Protein AF-A0A023G9D4-F1 (afdb_monomer_lite)

Secondary structure (DSSP, 8-state):
----------------------PPP-SS-GGG----GGGS--SSTTSTT-TTBHHHHHHHHHTT--HHHHHHHHHHHHHTT----BPP----PPPP--

pLDDT: mean 78.72, std 17.6, range [38.44, 95.69]

Sequence (98 aa):
MQNASMLNGTGDPGSAGKGRKNSPFRRVRPEQVNIDPKLRDNSFEAKAGARGSWGEKAYSVLKNVKGRDFRHEKTKKKRGTYSGGSIDTGVNSIRFDE

Organism: Amblyomma triste (NCBI:txid251400)

InterPro domains:
  IPR007718 Srp40, C-terminal [PF05022] (24-96)
  IPR039191 Nopp140-like [PTHR23216] (14-98)

Structure (mmCIF, N/CA/C/O backbone):
data_AF-A0A023G9D4-F1
#
_entry.id   AF-A0A023G9D4-F1
#
loop_
_atom_site.group_PDB
_atom_site.id
_atom_site.type_symbol
_atom_site.label_atom_id
_atom_site.label_alt_id
_atom_site.label_comp_id
_atom_site.label_asym_id
_atom_site.label_entity_id
_atom_site.label_seq_id
_atom_site.pdbx_PDB_ins_code
_atom_site.Cartn_x
_atom_site.Cartn_y
_atom_site.Cartn_z
_atom_site.occupancy
_atom_site.B_iso_or_equiv
_atom_site.auth_seq_id
_atom_site.auth_comp_id
_atom_site.auth_asym_id
_atom_site.auth_atom_id
_atom_site.pdbx_PDB_model_num
ATOM 1 N N . MET A 1 1 ? -28.456 50.378 39.478 1.00 43.81 1 MET A N 1
ATOM 2 C CA . MET A 1 1 ? -28.040 49.478 38.382 1.00 43.81 1 MET A CA 1
ATOM 3 C C . MET A 1 1 ? -27.684 48.138 38.995 1.00 43.81 1 MET A C 1
ATOM 5 O O . MET A 1 1 ? -26.808 48.084 39.846 1.00 43.81 1 MET A O 1
ATOM 9 N N . GLN A 1 2 ? -28.458 47.110 38.663 1.00 43.22 2 GLN A N 1
ATOM 10 C CA . GLN A 1 2 ? -28.266 45.729 39.105 1.00 43.22 2 GLN A CA 1
ATOM 11 C C . GLN A 1 2 ? -27.204 45.092 38.201 1.00 43.22 2 GLN A C 1
ATOM 13 O O . GLN A 1 2 ? -27.338 45.202 36.989 1.00 43.22 2 GLN A O 1
ATOM 18 N N . ASN A 1 3 ? -26.190 44.426 38.757 1.00 40.19 3 ASN A N 1
ATOM 19 C CA . ASN A 1 3 ? -25.341 43.509 37.994 1.00 40.19 3 ASN A CA 1
ATOM 20 C C . ASN A 1 3 ? -25.373 42.145 38.681 1.00 40.19 3 ASN A C 1
ATOM 22 O O . ASN A 1 3 ? -24.934 41.992 39.819 1.00 40.19 3 ASN A O 1
ATOM 26 N N . ALA A 1 4 ? -25.987 41.195 37.981 1.00 41.72 4 ALA A N 1
ATOM 27 C CA . ALA A 1 4 ? -26.254 39.841 38.423 1.00 41.72 4 ALA A CA 1
ATOM 28 C C . ALA A 1 4 ? -24.962 39.026 38.571 1.00 41.72 4 ALA A C 1
ATOM 30 O O . ALA A 1 4 ? -24.112 38.995 37.681 1.00 41.72 4 ALA A O 1
ATOM 31 N N . SER A 1 5 ? -24.852 38.325 39.694 1.00 44.78 5 SER A N 1
ATOM 32 C CA . SER A 1 5 ? -23.921 37.228 39.924 1.00 44.78 5 SER A CA 1
ATOM 33 C C . SER A 1 5 ? -24.300 36.036 39.038 1.00 44.78 5 SER A C 1
ATOM 35 O O . SER A 1 5 ? -25.392 35.482 39.151 1.00 44.78 5 SER A O 1
ATOM 37 N N . MET A 1 6 ? -23.397 35.625 38.145 1.00 41.75 6 MET A N 1
ATOM 38 C CA . MET A 1 6 ? -23.547 34.369 37.410 1.00 41.75 6 MET A CA 1
ATOM 39 C C . MET A 1 6 ? -23.275 33.188 38.350 1.00 41.75 6 MET A C 1
ATOM 41 O O . MET A 1 6 ? -22.145 32.981 38.790 1.00 41.75 6 MET A O 1
ATOM 45 N N . LEU A 1 7 ? -24.320 32.413 38.650 1.00 45.25 7 LEU A N 1
ATOM 46 C CA . LEU A 1 7 ? -24.201 31.068 39.208 1.00 45.25 7 LEU A CA 1
ATOM 47 C C . LEU A 1 7 ? -23.577 30.138 38.163 1.00 45.25 7 LEU A C 1
ATOM 49 O O . LEU A 1 7 ? -24.107 30.008 37.063 1.00 45.25 7 LEU A O 1
ATOM 53 N N . ASN A 1 8 ? -22.512 29.431 38.539 1.00 42.28 8 ASN A N 1
ATOM 54 C CA . ASN A 1 8 ? -22.051 28.248 37.821 1.00 42.28 8 ASN A CA 1
ATOM 55 C C . ASN A 1 8 ? -21.950 27.062 38.786 1.00 42.28 8 ASN A C 1
ATOM 57 O O . ASN A 1 8 ? -21.107 27.052 39.677 1.00 42.28 8 ASN A O 1
ATOM 61 N N . GLY A 1 9 ? -22.799 26.060 38.538 1.00 39.94 9 GLY A N 1
ATOM 62 C CA . GLY A 1 9 ? -22.561 24.652 38.857 1.00 39.94 9 GLY A CA 1
ATOM 63 C C . GLY A 1 9 ? -22.749 24.228 40.311 1.00 39.94 9 GLY A C 1
ATOM 64 O O . GLY A 1 9 ? -21.796 24.178 41.081 1.00 39.94 9 GLY A O 1
ATOM 65 N N . THR A 1 10 ? -23.958 23.783 40.653 1.00 38.44 10 THR A N 1
ATOM 66 C CA . THR A 1 10 ? -24.216 22.916 41.810 1.00 38.44 10 THR A CA 1
ATOM 67 C C . THR A 1 10 ? -23.537 21.557 41.599 1.00 38.44 10 THR A C 1
ATOM 69 O O . THR A 1 10 ? -24.091 20.668 40.952 1.00 38.44 10 THR A O 1
ATOM 72 N N . GLY A 1 11 ? -22.313 21.408 42.103 1.00 41.94 11 GLY A N 1
ATOM 73 C CA . GLY A 1 11 ? -21.688 20.107 42.331 1.00 41.94 11 GLY A CA 1
ATOM 74 C C . GLY A 1 11 ? -22.074 19.590 43.715 1.00 41.94 11 GLY A C 1
ATOM 75 O O . GLY A 1 11 ? -21.844 20.277 44.706 1.00 41.94 11 GLY A O 1
ATO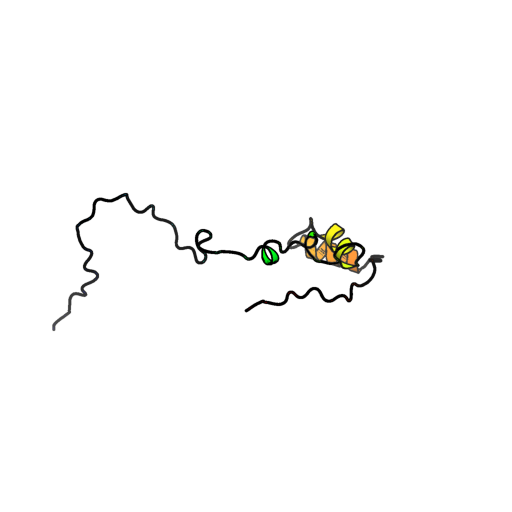M 76 N N . ASP A 1 12 ? -22.673 18.403 43.771 1.00 47.41 12 ASP A N 1
ATOM 77 C CA . ASP A 1 12 ? -23.016 17.696 45.009 1.00 47.41 12 ASP A CA 1
ATOM 78 C C . ASP A 1 12 ? -21.748 17.397 45.849 1.00 47.41 12 ASP A C 1
ATOM 80 O O . ASP A 1 12 ? -20.799 16.798 45.322 1.00 47.41 12 ASP A O 1
ATOM 84 N N . PRO A 1 13 ? -21.663 17.824 47.125 1.00 46.59 13 PRO A N 1
ATOM 85 C CA . PRO A 1 13 ? -20.478 17.637 47.950 1.00 46.59 13 PRO A CA 1
ATOM 86 C C . PRO A 1 13 ? -20.597 16.321 48.728 1.00 46.59 13 PRO A C 1
ATOM 88 O O . PRO A 1 13 ? -20.823 16.328 49.934 1.00 46.59 13 PRO A O 1
ATOM 91 N N . GLY A 1 14 ? -20.485 15.174 48.053 1.00 49.34 14 GLY A N 1
ATOM 92 C CA . GLY A 1 14 ? -20.872 13.936 48.732 1.00 49.34 14 GLY A CA 1
ATOM 93 C C . GLY A 1 14 ? -20.469 12.610 48.107 1.00 49.34 14 GLY A C 1
ATOM 94 O O . GLY A 1 14 ? -21.262 11.681 48.135 1.00 49.34 14 GLY A O 1
ATOM 95 N N . SER A 1 15 ? -19.248 12.444 47.591 1.00 45.53 15 SER A N 1
ATOM 96 C CA . SER A 1 15 ? -18.705 11.082 47.440 1.00 45.53 15 SER A CA 1
ATOM 97 C C . SER A 1 15 ? -17.179 11.057 47.429 1.00 45.53 15 SER A C 1
ATOM 99 O O . SER A 1 15 ? -16.529 11.251 46.399 1.00 45.53 15 SER A O 1
ATOM 101 N N . ALA A 1 16 ? -16.604 10.734 48.587 1.00 50.88 16 ALA A N 1
ATOM 102 C CA . ALA A 1 16 ? -15.230 10.270 48.724 1.00 50.88 16 ALA A CA 1
ATOM 103 C C . ALA A 1 16 ? -15.077 8.903 48.027 1.00 50.88 16 ALA A C 1
ATOM 105 O O . ALA A 1 16 ? -15.199 7.848 48.639 1.00 50.88 16 ALA A O 1
ATOM 106 N N . GLY A 1 17 ? -14.835 8.913 46.717 1.00 50.19 17 GLY A N 1
ATOM 107 C CA . GLY A 1 17 ? -14.671 7.698 45.924 1.00 50.19 17 GLY A CA 1
ATOM 108 C C . GLY A 1 17 ? -13.646 7.900 44.820 1.00 50.19 17 GLY A C 1
ATOM 109 O O . GLY A 1 17 ? -13.987 8.422 43.769 1.00 50.19 17 GLY A O 1
ATOM 110 N N . LYS A 1 18 ? -12.400 7.479 45.089 1.00 55.38 18 LYS A N 1
ATOM 111 C CA . LYS A 1 18 ? -11.256 7.336 44.163 1.00 55.38 18 LYS A CA 1
ATOM 112 C C . LYS A 1 18 ? -11.074 8.505 43.189 1.00 55.38 18 LYS A C 1
ATOM 114 O O . LYS A 1 18 ? -11.719 8.561 42.147 1.00 55.38 18 LYS A O 1
ATOM 119 N N . GLY A 1 19 ? -10.117 9.383 43.506 1.00 54.50 19 GLY A N 1
ATOM 120 C CA . GLY A 1 19 ? -9.698 10.500 42.657 1.00 54.50 19 GLY A CA 1
ATOM 121 C C . GLY A 1 19 ? -9.734 10.132 41.175 1.00 54.50 19 GLY A C 1
ATOM 122 O O . GLY A 1 19 ? -9.018 9.233 40.726 1.00 54.50 19 GLY A O 1
ATOM 123 N N . ARG A 1 20 ? -10.627 10.789 40.427 1.00 65.81 20 ARG A N 1
ATOM 124 C CA . ARG A 1 20 ? -10.711 10.633 38.977 1.00 65.81 20 ARG A CA 1
ATOM 125 C C . ARG A 1 20 ? -9.335 10.986 38.427 1.00 65.81 20 ARG A C 1
ATOM 127 O O . ARG A 1 20 ? -8.938 12.147 38.478 1.00 65.81 20 ARG A O 1
ATOM 134 N N . LYS A 1 21 ? -8.588 9.985 37.949 1.00 72.19 21 LYS A N 1
ATOM 135 C CA . LYS A 1 21 ? -7.326 10.220 37.242 1.00 72.19 21 LYS A CA 1
ATOM 136 C C . LYS A 1 21 ? -7.651 11.178 36.101 1.00 72.19 21 LYS A C 1
ATOM 138 O O . LYS A 1 21 ? -8.440 10.827 35.227 1.00 72.19 21 LYS A O 1
ATOM 143 N N . ASN A 1 22 ? -7.113 12.393 36.161 1.00 79.31 22 ASN A N 1
ATOM 144 C CA . ASN A 1 22 ? -7.332 13.403 35.138 1.00 79.31 22 ASN A CA 1
ATOM 145 C C . ASN A 1 22 ? -6.731 12.882 33.824 1.00 79.31 22 ASN A C 1
ATOM 147 O O . ASN A 1 22 ? -5.518 12.918 33.633 1.00 79.31 22 ASN A O 1
ATOM 151 N N . SER A 1 23 ? -7.567 12.298 32.965 1.00 81.12 23 SER A N 1
ATOM 152 C CA . SER A 1 23 ? -7.155 11.863 31.637 1.00 81.12 23 SER A CA 1
ATOM 153 C C . SER A 1 23 ? -7.440 12.992 30.649 1.00 81.12 23 SER A C 1
ATOM 155 O O . SER A 1 23 ? -8.580 13.467 30.632 1.00 81.12 23 SER A O 1
ATOM 157 N N . PRO A 1 24 ? -6.477 13.379 29.796 1.00 90.00 24 PRO A N 1
ATOM 158 C CA . PRO A 1 24 ? -6.710 14.361 28.744 1.00 90.00 24 PRO A CA 1
ATOM 159 C C . PRO A 1 24 ? -7.927 14.002 27.887 1.00 90.00 24 PRO A C 1
ATOM 161 O O . PRO A 1 24 ? -8.246 12.820 27.709 1.00 90.00 24 PRO A O 1
ATOM 164 N N . PHE A 1 25 ? -8.591 15.016 27.327 1.00 89.69 25 PHE A N 1
ATOM 165 C CA . PHE A 1 25 ? -9.663 14.784 26.364 1.00 89.69 25 PHE A CA 1
ATOM 166 C C . PHE A 1 25 ? -9.138 13.949 25.189 1.00 89.69 25 PHE A C 1
ATOM 168 O O . PHE A 1 25 ? -8.141 14.291 24.552 1.00 89.69 25 PHE A O 1
ATOM 175 N N . ARG A 1 26 ? -9.834 12.848 24.902 1.00 91.00 26 ARG A N 1
ATOM 176 C CA . ARG A 1 26 ? -9.549 11.943 23.788 1.00 91.00 26 ARG A CA 1
ATOM 177 C C . ARG A 1 26 ? -10.777 11.896 22.885 1.00 91.00 26 ARG A C 1
ATOM 179 O O . ARG A 1 26 ? -11.864 11.587 23.365 1.00 91.00 26 ARG A O 1
ATOM 186 N N . ARG A 1 27 ? -10.596 12.172 21.586 1.00 91.31 27 ARG A N 1
ATOM 187 C CA . ARG A 1 27 ? -11.670 12.064 20.575 1.00 91.31 27 ARG A CA 1
ATOM 188 C C . ARG A 1 27 ? -12.159 10.626 20.403 1.00 91.31 27 ARG A C 1
ATOM 190 O O . ARG A 1 27 ? -13.344 10.406 20.209 1.00 91.31 27 ARG A O 1
ATOM 197 N N . VAL A 1 28 ? -11.238 9.667 20.485 1.00 90.25 28 VAL A N 1
ATOM 198 C CA . VAL A 1 28 ? -11.514 8.233 20.366 1.00 90.25 28 VAL A CA 1
ATOM 199 C C . VAL A 1 28 ? -11.114 7.559 21.671 1.00 90.25 28 VAL A C 1
ATOM 201 O O . VAL A 1 28 ? -10.008 7.774 22.172 1.00 90.25 28 VAL A O 1
ATOM 204 N N . ARG A 1 29 ? -12.019 6.753 22.226 1.00 90.56 29 ARG A N 1
ATOM 205 C CA . ARG A 1 29 ? -11.781 5.942 23.423 1.00 90.56 29 ARG A CA 1
ATOM 206 C C . ARG A 1 29 ? -11.551 4.494 22.981 1.00 90.56 29 ARG A C 1
ATOM 208 O O . ARG A 1 29 ? -12.540 3.834 22.676 1.00 90.56 29 ARG A O 1
ATOM 215 N N . PRO A 1 30 ? -10.300 4.001 22.890 1.00 87.44 30 PRO A N 1
ATOM 216 C CA . PRO A 1 30 ? -10.022 2.656 22.373 1.00 87.44 30 PRO A CA 1
ATOM 217 C C . PRO A 1 30 ? -10.758 1.555 23.147 1.00 87.44 30 PRO A C 1
ATOM 219 O O . PRO A 1 30 ? -11.157 0.558 22.565 1.00 87.44 30 PRO A O 1
ATOM 222 N N . GLU A 1 31 ? -11.013 1.775 24.435 1.00 88.12 31 GLU A N 1
ATOM 223 C CA . GLU A 1 31 ? -11.796 0.900 25.307 1.00 88.12 31 GLU A CA 1
ATOM 224 C C . GLU A 1 31 ? -13.273 0.721 24.899 1.00 88.12 31 GLU A C 1
ATOM 226 O O . GLU A 1 31 ? -13.916 -0.220 25.350 1.00 88.12 31 GLU A O 1
ATOM 231 N N . GLN A 1 32 ? -13.826 1.614 24.079 1.00 87.25 32 GLN A N 1
ATOM 232 C CA . GLN A 1 32 ? -15.243 1.621 23.690 1.00 87.25 32 GLN A CA 1
ATOM 233 C C . GLN A 1 32 ? -15.460 1.312 22.203 1.00 87.25 32 GLN A C 1
ATOM 235 O O . GLN A 1 32 ? -16.597 1.320 21.740 1.00 87.25 32 GLN A O 1
ATOM 240 N N . VAL A 1 33 ? -14.391 1.055 21.442 1.00 87.56 33 VAL A N 1
ATOM 241 C CA . VAL A 1 33 ? -14.469 0.804 19.999 1.00 87.56 33 VAL A CA 1
ATOM 242 C C . VAL A 1 33 ? -14.282 -0.685 19.736 1.00 87.56 33 VAL A C 1
ATOM 244 O O . VAL A 1 33 ? -13.190 -1.218 19.914 1.00 87.56 33 VAL A O 1
ATOM 247 N N . ASN A 1 34 ? -15.340 -1.349 19.271 1.00 89.19 34 ASN A N 1
ATOM 248 C CA . ASN A 1 34 ? -15.240 -2.692 18.711 1.00 89.19 34 ASN A CA 1
ATOM 249 C C . ASN A 1 34 ? -14.952 -2.597 17.205 1.00 89.19 34 ASN A C 1
ATOM 251 O O . ASN A 1 34 ? -15.662 -1.890 16.49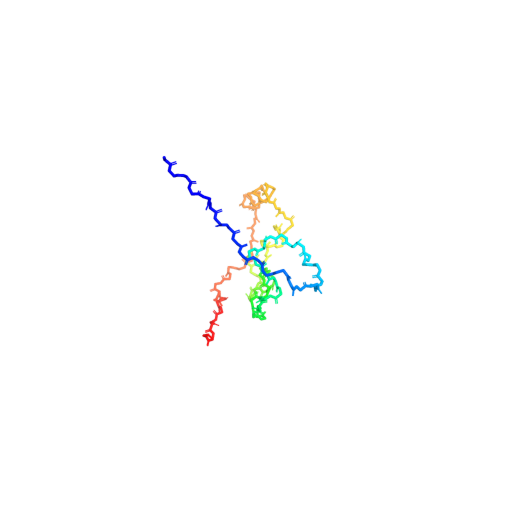2 1.00 89.19 34 ASN A O 1
ATOM 255 N N . ILE A 1 35 ? -13.918 -3.292 16.726 1.00 87.56 35 ILE A N 1
ATOM 256 C CA . ILE A 1 35 ? -13.516 -3.298 15.310 1.00 87.56 35 ILE A CA 1
ATOM 257 C C . ILE A 1 35 ? -13.783 -4.693 14.750 1.00 87.56 35 ILE A C 1
ATOM 259 O O . ILE A 1 35 ? -13.260 -5.673 15.286 1.00 87.56 35 ILE A O 1
ATOM 263 N N . ASP A 1 36 ? -14.559 -4.775 13.667 1.00 88.94 36 ASP A N 1
ATOM 264 C CA . ASP A 1 36 ? -14.772 -6.025 12.930 1.00 88.94 36 ASP A CA 1
ATOM 265 C C . ASP A 1 36 ? -13.409 -6.640 12.551 1.00 88.94 36 ASP A C 1
ATOM 267 O O . ASP A 1 36 ? -12.581 -5.936 11.962 1.00 88.94 36 ASP A O 1
ATOM 271 N N . PRO A 1 37 ? -13.155 -7.929 12.857 1.00 88.38 37 PRO A N 1
ATOM 272 C CA . PRO A 1 37 ? -11.962 -8.654 12.428 1.00 88.38 37 PRO A CA 1
ATOM 273 C C . PRO A 1 37 ? -11.535 -8.412 10.974 1.00 88.38 37 PRO A C 1
ATOM 275 O O . PRO A 1 37 ? -10.337 -8.288 10.720 1.00 88.38 37 PRO A O 1
ATOM 278 N N . LYS A 1 38 ? -12.487 -8.281 10.041 1.00 86.31 38 LYS A N 1
ATOM 279 C CA . LYS A 1 38 ? -12.232 -8.031 8.612 1.00 86.31 38 LYS A CA 1
ATOM 280 C C . LYS A 1 38 ? -11.567 -6.673 8.346 1.00 86.31 38 LYS A C 1
ATOM 282 O O . LYS A 1 38 ? -10.876 -6.518 7.347 1.00 86.31 38 LYS A O 1
ATOM 287 N N . LEU A 1 39 ? -11.771 -5.696 9.231 1.00 86.94 39 LEU A N 1
ATOM 288 C CA . LEU A 1 39 ? -11.319 -4.303 9.099 1.00 86.94 39 LEU A CA 1
ATOM 289 C C . LEU A 1 39 ? -10.082 -3.980 9.944 1.00 86.94 39 LEU A C 1
ATOM 291 O O . LEU A 1 39 ? -9.660 -2.826 10.024 1.00 86.94 39 LEU A O 1
ATOM 295 N N . ARG A 1 40 ? -9.522 -4.976 10.635 1.00 89.56 40 ARG A N 1
ATOM 296 C CA . ARG A 1 40 ? -8.457 -4.746 11.619 1.00 89.56 40 ARG A CA 1
ATOM 297 C C . ARG A 1 40 ? -7.117 -4.382 11.000 1.00 89.56 40 ARG A C 1
ATOM 299 O O . ARG A 1 40 ? -6.343 -3.688 11.657 1.00 89.56 40 ARG A O 1
ATOM 306 N N . ASP A 1 41 ? -6.835 -4.865 9.794 1.00 91.25 41 ASP A N 1
ATOM 307 C CA . ASP A 1 41 ? -5.544 -4.674 9.142 1.00 91.25 41 ASP A CA 1
ATOM 308 C C . ASP A 1 41 ? -5.686 -3.911 7.819 1.00 91.25 41 ASP A C 1
ATOM 310 O O . ASP A 1 41 ? -6.362 -4.351 6.896 1.00 91.25 41 ASP A O 1
ATOM 314 N N . ASN A 1 42 ? -5.009 -2.763 7.743 1.00 89.69 42 ASN A N 1
ATOM 315 C CA . ASN A 1 42 ? -4.924 -1.915 6.551 1.00 89.69 42 ASN A CA 1
ATOM 316 C C . ASN A 1 42 ? -3.577 -2.074 5.822 1.00 89.69 42 ASN A C 1
ATOM 318 O O . ASN A 1 42 ? -3.224 -1.251 4.971 1.00 89.69 42 ASN A O 1
ATOM 322 N N . SER A 1 43 ? -2.769 -3.068 6.195 1.00 90.88 43 SER A N 1
ATOM 323 C CA . SER A 1 43 ? -1.509 -3.366 5.529 1.00 90.88 43 SER A CA 1
ATOM 324 C C . SER A 1 43 ? -1.739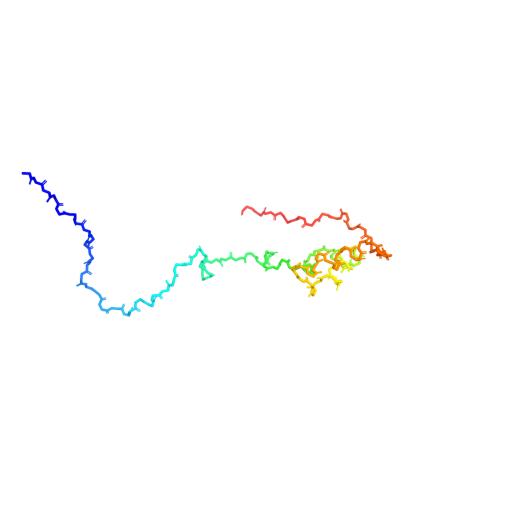 -3.775 4.072 1.00 90.88 43 SER A C 1
ATOM 326 O O . SER A 1 43 ? -2.781 -4.311 3.695 1.00 90.88 43 SER A O 1
ATOM 328 N N . PHE A 1 44 ? -0.733 -3.540 3.225 1.00 89.50 44 PHE A N 1
ATOM 329 C CA . PHE A 1 44 ? -0.770 -4.049 1.853 1.00 89.50 44 PHE A CA 1
ATOM 330 C C . PHE A 1 44 ? -0.798 -5.586 1.825 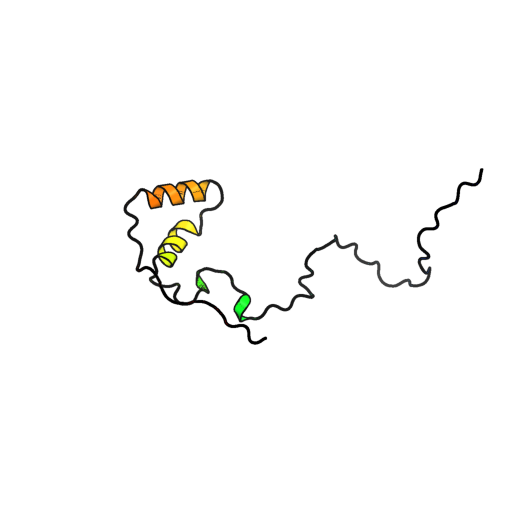1.00 89.50 44 PHE A C 1
ATOM 332 O O . PHE A 1 44 ? -1.411 -6.170 0.940 1.00 89.50 44 PHE A O 1
ATOM 339 N N . GLU A 1 45 ? -0.148 -6.234 2.794 1.00 89.12 45 GLU A N 1
ATOM 340 C CA . GLU A 1 45 ? -0.025 -7.693 2.876 1.00 89.12 45 GLU A CA 1
ATOM 341 C C . GLU A 1 45 ? -1.366 -8.372 3.181 1.00 89.12 45 GLU A C 1
ATOM 343 O O . GLU A 1 45 ? -1.627 -9.456 2.664 1.00 89.12 45 GLU A O 1
ATOM 348 N N . ALA A 1 46 ? -2.247 -7.712 3.940 1.00 89.25 46 ALA A N 1
ATOM 349 C CA . ALA A 1 46 ? -3.606 -8.184 4.197 1.00 89.25 46 ALA A CA 1
ATOM 350 C C . ALA A 1 46 ? -4.558 -8.034 3.000 1.00 89.25 46 ALA A C 1
ATOM 352 O O . ALA A 1 46 ? -5.653 -8.600 3.011 1.00 89.25 46 ALA A O 1
ATOM 353 N N . LYS A 1 47 ? -4.173 -7.295 1.950 1.00 87.00 47 LYS A N 1
ATOM 354 C CA . LYS A 1 47 ? -5.003 -7.141 0.751 1.00 87.00 47 LYS A CA 1
ATOM 355 C C . LYS A 1 47 ? -5.111 -8.483 0.013 1.00 87.00 47 LYS A C 1
ATOM 357 O O . LYS A 1 47 ? -4.106 -9.096 -0.353 1.00 87.00 47 LYS A O 1
ATOM 362 N N . ALA A 1 48 ? -6.336 -8.902 -0.301 1.00 81.50 48 ALA A N 1
ATOM 363 C CA . ALA A 1 48 ? -6.558 -10.032 -1.198 1.00 81.50 48 ALA A CA 1
ATOM 364 C C . ALA A 1 48 ? -5.889 -9.781 -2.567 1.00 81.50 48 ALA A C 1
ATOM 366 O O . ALA A 1 48 ? -5.855 -8.657 -3.075 1.00 81.50 48 ALA A O 1
ATOM 367 N N . GLY A 1 49 ? -5.264 -10.818 -3.132 1.00 80.12 49 GLY A N 1
ATOM 368 C CA . GLY A 1 49 ? -4.537 -10.696 -4.402 1.00 80.12 49 GLY A CA 1
ATOM 369 C C . GLY A 1 49 ? -3.299 -9.788 -4.348 1.00 80.12 49 GLY A C 1
ATOM 370 O O . GLY A 1 49 ? -2.823 -9.343 -5.390 1.00 80.12 49 GLY A O 1
ATOM 371 N N . ALA A 1 50 ? -2.758 -9.491 -3.158 1.00 79.00 50 ALA A N 1
ATOM 372 C CA . ALA A 1 50 ? -1.564 -8.658 -3.024 1.00 79.00 50 ALA A CA 1
ATOM 373 C C . ALA A 1 50 ? -0.371 -9.212 -3.814 1.00 79.00 50 ALA A C 1
ATOM 375 O O . ALA A 1 50 ? 0.359 -8.432 -4.422 1.00 79.00 50 ALA A O 1
ATOM 376 N N . ARG A 1 51 ? -0.191 -10.538 -3.836 1.00 84.75 51 ARG A N 1
ATOM 377 C CA . ARG A 1 51 ? 1.010 -11.204 -4.363 1.00 84.75 51 ARG A CA 1
ATOM 378 C C . ARG A 1 51 ? 1.078 -11.236 -5.888 1.00 84.75 51 ARG A C 1
ATOM 380 O O . ARG A 1 51 ? 0.068 -11.402 -6.560 1.00 84.75 51 ARG A O 1
ATOM 387 N N . GLY A 1 52 ? 2.282 -11.098 -6.437 1.00 83.19 52 GLY A N 1
ATOM 388 C CA . GLY A 1 52 ? 2.570 -11.129 -7.876 1.00 83.19 52 GLY A CA 1
ATOM 389 C C . GLY A 1 52 ? 2.120 -9.883 -8.645 1.00 83.19 52 GLY A C 1
ATOM 390 O O . GLY A 1 52 ? 2.456 -9.724 -9.820 1.00 83.19 52 GLY A O 1
ATOM 391 N N . SER A 1 53 ? 1.390 -8.977 -7.992 1.00 87.25 53 SER A N 1
ATOM 392 C CA . SER A 1 53 ? 0.866 -7.768 -8.613 1.00 87.25 53 SER A CA 1
ATOM 393 C C . SER A 1 53 ? 1.939 -6.688 -8.784 1.00 87.25 53 SER A C 1
ATOM 395 O O . SER A 1 53 ? 2.944 -6.626 -8.069 1.00 87.25 53 SER A O 1
ATOM 397 N N . TRP A 1 54 ? 1.680 -5.745 -9.691 1.00 87.75 54 TRP A N 1
ATOM 398 C CA . TRP A 1 54 ? 2.421 -4.486 -9.787 1.00 87.75 54 TRP A CA 1
ATOM 399 C C . TRP A 1 54 ? 2.517 -3.774 -8.423 1.00 87.75 54 TRP A C 1
ATOM 401 O O . TRP A 1 54 ? 3.559 -3.214 -8.076 1.00 87.75 54 TRP A O 1
ATOM 411 N N . GLY A 1 55 ? 1.448 -3.845 -7.620 1.00 89.25 55 GLY A N 1
ATOM 412 C CA . GLY A 1 55 ? 1.385 -3.276 -6.276 1.00 89.25 55 GLY A CA 1
ATOM 413 C C . GLY A 1 55 ? 2.382 -3.899 -5.295 1.00 89.25 55 GLY A C 1
ATOM 414 O O . GLY A 1 55 ? 3.015 -3.161 -4.545 1.00 89.25 55 GLY A O 1
ATOM 415 N N . GLU A 1 56 ? 2.598 -5.219 -5.338 1.00 90.94 56 GLU A N 1
ATOM 416 C CA . GLU A 1 56 ? 3.523 -5.924 -4.428 1.00 90.94 56 GLU A CA 1
ATOM 417 C C . GLU A 1 56 ? 4.954 -5.437 -4.589 1.00 90.94 56 GLU A C 1
ATOM 419 O O . GLU A 1 56 ? 5.662 -5.138 -3.620 1.00 90.94 56 GLU A O 1
ATOM 424 N N . LYS A 1 57 ? 5.381 -5.326 -5.846 1.00 89.38 57 LYS A N 1
ATOM 425 C CA . LYS A 1 57 ? 6.730 -4.884 -6.167 1.00 89.38 57 LYS A CA 1
ATOM 426 C C . LYS A 1 57 ? 6.904 -3.413 -5.800 1.00 89.38 57 LYS A C 1
ATOM 428 O O . LYS A 1 57 ? 7.991 -3.016 -5.389 1.00 89.38 57 LYS A O 1
ATOM 433 N N . ALA A 1 58 ? 5.858 -2.597 -5.928 1.00 90.75 58 ALA A N 1
ATOM 434 C CA . ALA A 1 58 ? 5.896 -1.199 -5.510 1.00 90.75 58 ALA A CA 1
ATOM 435 C C . ALA A 1 58 ? 5.985 -1.086 -3.980 1.00 90.75 58 ALA A C 1
ATOM 437 O O . ALA A 1 58 ? 6.826 -0.344 -3.470 1.00 90.75 58 ALA A O 1
ATOM 438 N N . TYR A 1 59 ? 5.183 -1.871 -3.256 1.00 92.25 59 TYR A N 1
ATOM 439 C CA . TYR A 1 59 ? 5.207 -1.952 -1.798 1.00 92.25 59 TYR A CA 1
ATOM 440 C C . TYR A 1 59 ? 6.588 -2.369 -1.288 1.00 92.25 59 TYR A C 1
ATOM 442 O O . TYR A 1 59 ? 7.184 -1.657 -0.486 1.00 92.25 59 TYR A O 1
ATOM 450 N N . SER A 1 60 ? 7.158 -3.448 -1.823 1.00 90.75 60 SER A N 1
ATOM 451 C CA . SER A 1 60 ? 8.484 -3.944 -1.430 1.00 90.75 60 SER A CA 1
ATOM 452 C C . SER A 1 60 ? 9.588 -2.889 -1.549 1.00 90.75 60 SER A C 1
ATOM 454 O O . SER A 1 60 ? 10.471 -2.823 -0.698 1.00 90.75 60 SER A O 1
ATOM 456 N N . VAL A 1 61 ? 9.526 -2.039 -2.580 1.00 90.38 61 VAL A N 1
ATOM 457 C CA . VAL A 1 61 ? 10.526 -0.989 -2.826 1.00 90.38 61 VAL A CA 1
ATOM 458 C C . VAL A 1 61 ? 10.306 0.236 -1.940 1.00 90.38 61 VAL A C 1
ATOM 460 O O . VAL A 1 61 ? 11.272 0.844 -1.486 1.00 90.38 61 VAL A O 1
ATOM 463 N N . LEU A 1 62 ? 9.052 0.626 -1.707 1.00 92.50 62 LEU A N 1
ATOM 464 C CA . LEU A 1 62 ? 8.728 1.909 -1.083 1.00 92.50 62 LEU A CA 1
ATOM 465 C C . LEU A 1 62 ? 8.346 1.810 0.400 1.00 92.50 62 LEU A C 1
ATOM 467 O O . LEU A 1 62 ? 8.329 2.840 1.069 1.00 92.50 62 LEU A O 1
ATOM 471 N N . LYS A 1 63 ? 8.078 0.612 0.943 1.00 93.38 63 LYS A N 1
ATOM 4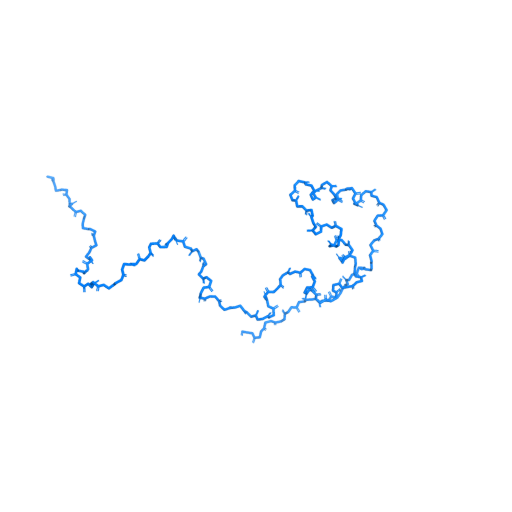72 C CA . LYS A 1 63 ? 7.562 0.429 2.317 1.00 93.38 63 LYS A CA 1
ATOM 473 C C . LYS A 1 63 ? 8.438 1.043 3.410 1.00 93.38 63 LYS A C 1
ATOM 475 O O . LYS A 1 63 ? 7.925 1.499 4.429 1.00 93.38 63 LYS A O 1
ATOM 480 N N . ASN A 1 64 ? 9.750 1.084 3.187 1.00 94.69 64 ASN A N 1
ATOM 481 C CA . ASN A 1 64 ? 10.718 1.579 4.166 1.00 94.69 64 ASN A CA 1
ATOM 482 C C . ASN A 1 64 ? 10.981 3.089 4.048 1.00 94.69 64 ASN A C 1
ATOM 484 O O . ASN A 1 64 ? 11.677 3.651 4.889 1.00 94.69 64 ASN A O 1
ATOM 488 N N . VAL A 1 65 ? 10.443 3.756 3.022 1.00 95.69 65 VAL A N 1
ATOM 489 C CA . VAL A 1 65 ? 10.728 5.164 2.729 1.00 95.69 65 VAL A CA 1
ATOM 490 C C . VAL A 1 65 ? 9.513 6.016 3.081 1.00 95.69 65 VAL A C 1
ATOM 492 O O . VAL A 1 65 ? 8.379 5.663 2.767 1.00 95.69 65 VAL A O 1
ATOM 495 N N . LYS A 1 66 ? 9.725 7.157 3.744 1.00 94.56 66 LYS A N 1
ATOM 496 C CA . LYS A 1 66 ? 8.644 8.041 4.211 1.00 94.56 66 LYS A CA 1
ATOM 497 C C . LYS A 1 66 ? 8.959 9.508 3.908 1.00 94.56 66 LYS A C 1
ATOM 499 O O . LYS A 1 66 ? 10.091 9.871 3.603 1.00 94.56 66 LYS A O 1
ATOM 504 N N . GLY A 1 67 ? 7.940 10.367 3.965 1.00 95.31 67 GLY A N 1
ATOM 505 C CA . GLY A 1 67 ? 8.107 11.823 3.897 1.00 95.31 67 GLY A CA 1
ATOM 506 C C . GLY A 1 67 ? 8.783 12.336 2.617 1.00 95.31 67 GLY A C 1
ATOM 507 O O . GLY A 1 67 ? 8.367 12.013 1.502 1.00 95.31 67 GLY A O 1
ATOM 508 N N . ARG A 1 68 ? 9.807 13.189 2.771 1.00 94.62 68 ARG A N 1
ATOM 509 C CA . ARG A 1 68 ? 10.544 13.798 1.646 1.00 94.62 68 ARG A CA 1
ATOM 510 C C . ARG A 1 68 ? 11.212 12.740 0.771 1.00 94.62 68 ARG A C 1
ATOM 512 O O . ARG A 1 68 ? 11.097 12.821 -0.452 1.00 94.62 68 ARG A O 1
ATOM 519 N N . ASP A 1 69 ? 11.834 11.748 1.395 1.00 95.00 69 ASP A N 1
ATOM 520 C CA . ASP A 1 69 ? 12.591 10.708 0.701 1.00 95.00 69 ASP A CA 1
ATOM 521 C C . ASP A 1 69 ? 11.676 9.807 -0.119 1.00 95.00 69 ASP A C 1
ATOM 523 O O . ASP A 1 69 ? 12.046 9.389 -1.212 1.00 95.00 69 ASP A O 1
ATOM 527 N N . PHE A 1 70 ? 10.429 9.607 0.324 1.00 95.19 70 PHE A N 1
ATOM 528 C CA . PHE A 1 70 ? 9.447 8.839 -0.443 1.00 95.19 70 PHE A CA 1
ATOM 529 C C . PHE A 1 70 ? 9.194 9.474 -1.811 1.00 95.19 70 PHE A C 1
ATOM 531 O O . PHE A 1 70 ? 9.113 8.782 -2.825 1.00 95.19 70 PHE A O 1
ATOM 538 N N . ARG A 1 71 ? 9.102 10.809 -1.870 1.00 93.88 71 ARG A N 1
ATOM 539 C CA . ARG A 1 71 ? 8.904 11.531 -3.134 1.00 93.88 71 ARG A CA 1
ATOM 540 C C . ARG A 1 71 ? 10.094 11.339 -4.073 1.00 93.88 71 ARG A C 1
ATOM 542 O O . ARG A 1 71 ? 9.885 11.139 -5.273 1.00 93.88 71 ARG A O 1
ATOM 549 N N . HIS A 1 72 ? 11.308 11.389 -3.533 1.00 94.12 72 HIS A N 1
ATOM 550 C CA . HIS A 1 72 ? 12.544 11.207 -4.292 1.00 94.12 72 HIS A CA 1
ATOM 551 C C . HIS A 1 72 ? 12.674 9.781 -4.813 1.00 94.12 72 HIS A C 1
ATOM 553 O O . HIS A 1 72 ? 12.807 9.593 -6.022 1.00 94.12 72 HIS A O 1
ATOM 559 N N . GLU A 1 73 ? 12.527 8.785 -3.940 1.00 93.56 73 GLU A N 1
ATOM 560 C CA . GLU A 1 73 ? 12.579 7.369 -4.309 1.00 93.56 73 GLU A CA 1
ATOM 561 C C . GLU A 1 73 ? 11.492 7.017 -5.325 1.00 93.56 73 GLU A C 1
ATOM 563 O O . GLU A 1 73 ? 11.800 6.464 -6.380 1.00 93.56 73 GLU A O 1
ATOM 568 N N . LYS A 1 74 ? 10.241 7.451 -5.115 1.00 92.19 74 LYS A N 1
ATOM 569 C CA . LYS A 1 74 ? 9.166 7.266 -6.104 1.00 92.19 74 LYS A CA 1
ATOM 570 C C . LYS A 1 74 ? 9.545 7.851 -7.467 1.00 92.19 74 LYS A C 1
ATOM 572 O O . LYS A 1 74 ? 9.339 7.206 -8.492 1.00 92.19 74 LYS A O 1
ATOM 577 N N . THR A 1 75 ? 10.090 9.067 -7.498 1.00 91.00 75 THR A N 1
ATOM 578 C CA . THR A 1 75 ? 10.457 9.742 -8.755 1.00 91.00 75 THR A CA 1
ATOM 579 C C . THR A 1 75 ? 11.613 9.032 -9.454 1.00 91.00 75 THR A C 1
ATOM 581 O O . THR A 1 75 ? 11.561 8.838 -10.668 1.00 91.00 75 THR A O 1
ATOM 584 N N . LYS A 1 76 ? 12.619 8.583 -8.696 1.00 90.56 76 LYS A N 1
ATOM 585 C CA . LYS A 1 76 ? 13.756 7.811 -9.206 1.00 90.56 76 LYS A CA 1
ATOM 586 C C . LYS A 1 76 ? 13.300 6.484 -9.809 1.00 90.56 76 LYS A C 1
ATOM 588 O O . LYS A 1 76 ? 13.683 6.163 -10.929 1.00 90.56 76 LYS A O 1
ATOM 593 N N . LYS A 1 77 ? 12.432 5.745 -9.112 1.00 88.19 77 LYS A N 1
ATOM 594 C CA . LYS A 1 77 ? 11.888 4.465 -9.594 1.00 88.19 77 LYS A CA 1
ATOM 595 C C . LYS A 1 77 ? 10.950 4.646 -10.789 1.00 88.19 77 LYS A C 1
ATOM 597 O O . LYS A 1 77 ? 11.017 3.842 -11.707 1.00 88.19 77 LYS A O 1
ATOM 602 N N . LYS A 1 78 ? 10.159 5.729 -10.837 1.00 85.88 78 LYS A N 1
ATOM 603 C CA . LYS A 1 78 ? 9.328 6.084 -12.005 1.00 85.88 78 LYS A CA 1
ATOM 604 C C . LYS A 1 78 ? 10.165 6.388 -13.256 1.00 85.88 78 LYS A C 1
ATOM 606 O O . LYS A 1 78 ? 9.730 6.068 -14.352 1.00 85.88 78 LYS A O 1
ATOM 611 N N . ARG A 1 79 ? 11.313 7.063 -13.108 1.00 84.19 79 ARG A N 1
ATOM 612 C CA . ARG A 1 79 ? 12.167 7.499 -14.233 1.00 84.19 79 ARG A CA 1
ATOM 613 C C . ARG A 1 79 ? 13.118 6.415 -14.767 1.00 84.19 79 ARG A C 1
ATOM 615 O O . ARG A 1 79 ? 13.721 6.638 -15.807 1.00 84.19 79 ARG A O 1
ATOM 622 N N . GLY A 1 80 ? 13.287 5.294 -14.063 1.00 74.25 80 GLY A N 1
ATOM 623 C CA . GLY A 1 80 ? 14.128 4.168 -14.495 1.00 74.25 80 GLY A CA 1
ATOM 624 C C . GLY A 1 80 ? 13.332 2.998 -15.089 1.00 74.25 80 GLY A C 1
ATOM 625 O O . GLY A 1 80 ? 12.125 3.091 -15.289 1.00 74.25 80 GLY A O 1
ATOM 626 N N . THR A 1 81 ? 14.002 1.863 -15.311 1.00 67.19 81 THR A N 1
ATOM 627 C CA . THR A 1 81 ? 13.451 0.596 -15.843 1.00 67.19 81 THR A CA 1
ATOM 628 C C . THR A 1 81 ? 12.588 -0.160 -14.825 1.00 67.19 81 THR A C 1
ATOM 630 O O . THR A 1 81 ? 12.769 -1.356 -14.600 1.00 67.19 81 THR A O 1
ATOM 633 N N . TYR A 1 82 ? 11.679 0.519 -14.126 1.00 71.25 82 TYR A N 1
ATOM 634 C CA . TYR A 1 82 ? 10.750 -0.182 -13.249 1.00 71.25 82 TYR A CA 1
ATOM 635 C C . TYR A 1 82 ? 9.711 -0.935 -14.090 1.00 71.25 82 TYR A C 1
ATOM 637 O O . TYR A 1 82 ? 8.658 -0.410 -14.438 1.00 71.25 82 TYR A O 1
ATOM 645 N N . SER A 1 83 ? 10.029 -2.183 -14.422 1.00 68.69 83 SER A N 1
ATOM 646 C CA . SER A 1 83 ? 9.106 -3.178 -14.958 1.00 68.69 83 SER A CA 1
ATOM 647 C C . SER A 1 83 ? 8.433 -3.889 -13.783 1.00 68.69 83 SER A C 1
ATOM 649 O O . SER A 1 83 ? 9.020 -4.756 -13.125 1.00 68.69 83 SER A O 1
ATOM 651 N N . GLY A 1 84 ? 7.234 -3.436 -13.419 1.00 74.00 84 GLY A N 1
ATOM 652 C CA . GLY A 1 84 ? 6.424 -4.054 -12.368 1.00 74.00 84 GLY A CA 1
ATOM 653 C C . GLY A 1 84 ? 5.872 -5.435 -12.757 1.00 74.00 84 GLY A C 1
ATOM 654 O O . GLY A 1 84 ? 6.141 -5.936 -13.845 1.00 74.00 84 GLY A O 1
ATOM 655 N N . GLY A 1 85 ? 5.136 -6.063 -11.833 1.00 76.69 85 GLY A N 1
ATOM 656 C CA . GLY A 1 85 ? 4.349 -7.277 -12.102 1.00 76.69 85 GLY A CA 1
ATOM 657 C C . GLY A 1 85 ? 3.086 -6.987 -12.925 1.00 76.69 85 GLY A C 1
ATOM 658 O O . GLY A 1 85 ? 2.913 -5.883 -13.434 1.00 76.69 85 GLY A O 1
ATOM 659 N N . SER A 1 86 ? 2.169 -7.946 -13.045 1.00 85.31 86 SER A N 1
ATOM 660 C CA . SER A 1 86 ? 0.895 -7.722 -13.743 1.00 85.31 86 SER A CA 1
ATOM 661 C C . SER A 1 86 ? 0.015 -6.707 -13.005 1.00 85.31 86 SER A C 1
ATOM 663 O O . SER A 1 86 ? 0.012 -6.646 -11.771 1.00 85.31 86 SER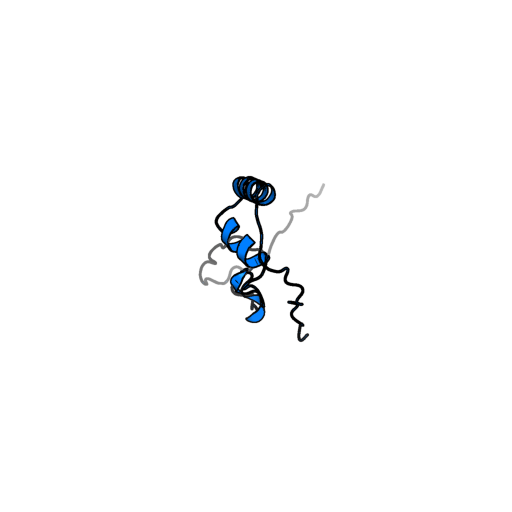 A O 1
ATOM 665 N N . ILE A 1 87 ? -0.752 -5.907 -13.748 1.00 85.62 87 ILE A N 1
ATOM 666 C CA . ILE A 1 87 ? -1.764 -5.033 -13.145 1.00 85.62 87 ILE A CA 1
ATOM 667 C C . ILE A 1 87 ? -2.899 -5.920 -12.627 1.00 85.62 87 ILE A C 1
ATOM 669 O O . ILE A 1 87 ? -3.545 -6.623 -13.401 1.00 85.62 87 ILE A O 1
ATOM 673 N N . ASP A 1 88 ? -3.115 -5.889 -11.314 1.00 85.00 88 ASP A N 1
ATOM 674 C CA . ASP A 1 88 ? -4.269 -6.526 -10.683 1.00 85.00 88 ASP A CA 1
ATOM 675 C C . ASP A 1 88 ? -5.532 -5.721 -11.020 1.00 85.00 88 ASP A C 1
ATOM 677 O O . ASP A 1 88 ? -5.621 -4.534 -10.701 1.00 85.00 88 ASP A O 1
ATOM 681 N N . THR A 1 89 ? -6.482 -6.365 -11.696 1.00 88.00 89 THR A N 1
ATOM 682 C CA . THR A 1 89 ? -7.789 -5.800 -12.075 1.00 88.00 89 THR A CA 1
ATOM 683 C C . THR A 1 89 ? -8.935 -6.398 -11.254 1.00 88.00 89 THR A C 1
ATOM 685 O O . THR A 1 89 ? -10.101 -6.107 -11.517 1.00 88.00 89 THR A O 1
ATOM 688 N N . GLY A 1 90 ? -8.620 -7.229 -10.253 1.00 87.31 90 GLY A N 1
ATOM 689 C CA . GLY A 1 90 ? -9.600 -7.864 -9.384 1.00 87.31 90 GLY A CA 1
ATOM 690 C C . GLY A 1 90 ? -10.325 -6.879 -8.464 1.00 87.31 90 GLY A C 1
ATOM 691 O O . GLY A 1 90 ? -9.808 -5.825 -8.081 1.00 87.31 90 GLY A O 1
ATOM 692 N N . VAL A 1 91 ? -11.541 -7.255 -8.068 1.00 88.38 91 VAL A N 1
ATOM 693 C CA . VAL A 1 91 ? -12.359 -6.496 -7.116 1.00 88.38 91 VAL A CA 1
ATOM 694 C C . VAL A 1 91 ? -12.035 -6.956 -5.695 1.00 88.38 91 VAL A C 1
ATOM 696 O O . VAL A 1 91 ? -12.194 -8.126 -5.368 1.00 88.38 91 VAL A O 1
ATOM 699 N N . ASN A 1 92 ? -11.604 -6.021 -4.845 1.00 86.81 92 ASN A N 1
ATOM 700 C CA . ASN A 1 92 ? -11.218 -6.276 -3.449 1.00 86.81 92 ASN A CA 1
ATOM 701 C C . ASN A 1 92 ? -12.152 -5.575 -2.443 1.00 86.81 92 ASN A C 1
ATOM 703 O O . ASN A 1 92 ? -11.749 -5.247 -1.329 1.00 86.81 92 ASN A O 1
ATOM 707 N N . SER A 1 93 ? -13.384 -5.272 -2.854 1.00 86.75 93 SER A N 1
ATOM 708 C CA . SER A 1 93 ? -14.389 -4.651 -1.992 1.00 86.75 93 SER A CA 1
ATOM 709 C C . SER A 1 93 ? -14.985 -5.666 -1.022 1.00 86.75 93 SER A C 1
ATOM 711 O O . SER A 1 93 ? -15.330 -6.778 -1.418 1.00 86.75 93 SER A O 1
ATOM 713 N N . ILE A 1 94 ? -15.190 -5.244 0.220 1.00 86.38 94 ILE A N 1
ATOM 714 C CA . ILE A 1 94 ? -15.964 -5.984 1.216 1.00 86.38 94 ILE A CA 1
ATOM 715 C C . ILE A 1 94 ? -17.420 -5.512 1.190 1.00 86.38 94 ILE A C 1
ATOM 717 O O . ILE A 1 94 ? -17.693 -4.316 1.079 1.00 86.38 94 ILE A O 1
ATOM 721 N N . ARG A 1 95 ? -18.362 -6.453 1.270 1.00 88.38 95 ARG A N 1
ATOM 722 C CA . ARG A 1 95 ? -19.782 -6.146 1.460 1.00 88.38 95 ARG A CA 1
ATOM 723 C C . ARG A 1 95 ? -20.054 -6.015 2.959 1.00 88.38 95 ARG A C 1
ATOM 725 O O . ARG A 1 95 ? -19.556 -6.830 3.732 1.00 88.38 95 ARG A O 1
ATOM 732 N N . PHE A 1 96 ? -20.816 -4.996 3.345 1.00 86.06 96 PHE A N 1
ATOM 733 C CA . PHE A 1 96 ? -21.326 -4.864 4.708 1.00 86.06 96 PHE A CA 1
ATOM 734 C C . PHE A 1 96 ? -22.619 -5.663 4.855 1.00 86.06 96 PHE A C 1
ATOM 736 O O . PHE A 1 96 ? -23.434 -5.690 3.930 1.00 86.06 96 PHE A O 1
ATOM 743 N N . ASP A 1 97 ? -22.773 -6.306 6.008 1.00 83.31 97 ASP A N 1
ATOM 744 C CA . ASP A 1 97 ? -23.885 -7.213 6.306 1.00 83.31 97 ASP A CA 1
ATOM 745 C C . ASP A 1 97 ? -25.140 -6.476 6.849 1.00 83.31 97 ASP A C 1
ATOM 747 O O . ASP A 1 97 ? -26.121 -7.138 7.160 1.00 83.31 97 ASP A O 1
ATOM 751 N N . GLU A 1 98 ? -25.128 -5.129 6.834 1.00 65.12 98 GLU A N 1
ATOM 752 C CA . GLU A 1 98 ? -25.954 -4.174 7.620 1.00 65.12 98 GLU A CA 1
ATOM 753 C C . GLU A 1 98 ? -25.492 -3.978 9.073 1.00 65.12 98 GLU A C 1
ATOM 755 O O . GLU A 1 98 ? -25.378 -4.959 9.839 1.00 65.12 98 GLU A O 1
#

Foldseek 3Di:
DDDDDDDDDDDDPDDPDDPDPPDPDDPDDPVPDDDDPLRPDPDCVSFPPSPQALNVVVCVQQVVPDDPVSVVSVVVCVPDPPPGGHHDPDDRDDDDPD

Radius of gyration: 26.82 Å; chains: 1; bounding box: 42×61×65 Å